Protein AF-A0A2V7IXG9-F1 (afdb_monomer_lite)

Sequence (75 aa):
MSMLGFVVALVALQQVPVPAPTGQGLPPQVSDTSPFRRLGLPTPTLIREGSGTPGPRYWQQRADYTIRATLDTAT

Structure (mmCIF, N/CA/C/O backbone):
data_AF-A0A2V7IXG9-F1
#
_entry.id   AF-A0A2V7IXG9-F1
#
loop_
_atom_site.group_PDB
_atom_site.id
_atom_site.type_symbol
_atom_site.label_atom_id
_atom_site.label_alt_id
_atom_site.label_comp_id
_atom_site.label_asym_id
_atom_site.label_entity_id
_atom_site.label_seq_id
_atom_site.pdbx_PDB_ins_code
_atom_site.Cartn_x
_atom_site.Cartn_y
_atom_site.Cartn_z
_atom_site.occupancy
_atom_site.B_iso_or_equiv
_atom_site.auth_seq_id
_atom_site.auth_comp_id
_atom_site.auth_asym_id
_atom_site.auth_atom_id
_atom_site.pdbx_PDB_model_num
ATOM 1 N N . MET A 1 1 ? 64.542 33.115 -47.996 1.00 58.47 1 MET A N 1
ATOM 2 C CA . MET A 1 1 ? 63.254 33.088 -47.268 1.00 58.47 1 MET A CA 1
ATOM 3 C C . MET A 1 1 ? 62.723 31.650 -47.157 1.00 58.47 1 MET A C 1
ATOM 5 O O . MET A 1 1 ? 61.643 31.367 -47.638 1.00 58.47 1 MET A O 1
ATOM 9 N N . SER A 1 2 ? 63.502 30.713 -46.592 1.00 65.88 2 SER A N 1
ATOM 10 C CA . SER A 1 2 ? 63.080 29.294 -46.474 1.00 65.88 2 SER A CA 1
ATOM 11 C C . SER A 1 2 ? 63.687 28.547 -45.275 1.00 65.88 2 SER A C 1
ATOM 13 O O . SER A 1 2 ? 63.355 27.393 -45.033 1.00 65.88 2 SER A O 1
ATOM 15 N N . MET A 1 3 ? 64.567 29.194 -44.505 1.00 63.69 3 MET A N 1
ATOM 16 C CA . MET A 1 3 ? 65.264 28.564 -43.378 1.00 63.69 3 MET A CA 1
ATOM 17 C C . MET A 1 3 ? 64.388 28.551 -42.110 1.00 63.69 3 MET A C 1
ATOM 19 O O . MET A 1 3 ? 64.400 27.586 -41.357 1.00 63.69 3 MET A O 1
ATOM 23 N N . LEU A 1 4 ? 63.520 29.560 -41.948 1.00 70.81 4 LEU A N 1
ATOM 24 C CA . LEU A 1 4 ? 62.593 29.677 -40.815 1.00 70.81 4 LEU A CA 1
ATOM 25 C C . LEU A 1 4 ? 61.545 28.547 -40.781 1.00 70.81 4 LEU A C 1
ATOM 27 O O . LEU A 1 4 ? 61.280 27.985 -39.725 1.00 70.81 4 LEU A O 1
ATOM 31 N N . GLY A 1 5 ? 60.984 28.175 -41.937 1.00 75.69 5 GLY A N 1
ATOM 32 C CA . GLY A 1 5 ? 59.990 27.097 -42.020 1.00 75.69 5 GLY A CA 1
ATOM 33 C C . GLY A 1 5 ? 60.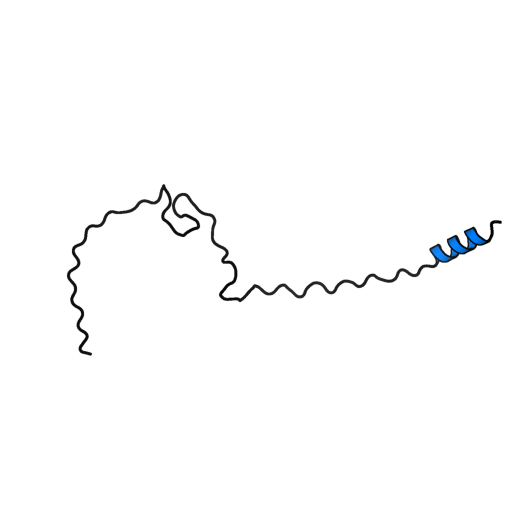575 25.722 -41.691 1.00 75.69 5 GLY A C 1
ATOM 34 O O . GLY A 1 5 ? 59.921 24.909 -41.045 1.00 75.69 5 GLY A O 1
ATOM 35 N N . PHE A 1 6 ? 61.836 25.490 -42.067 1.00 73.31 6 PHE A N 1
ATOM 36 C CA . PHE A 1 6 ? 62.523 24.230 -41.788 1.00 73.31 6 PHE A CA 1
ATOM 37 C C . PHE A 1 6 ? 62.857 24.072 -40.298 1.00 73.31 6 PHE A C 1
ATOM 39 O O . PHE A 1 6 ? 62.707 22.989 -39.741 1.00 73.31 6 PHE A O 1
ATOM 46 N N . VAL A 1 7 ? 63.234 25.165 -39.626 1.00 76.81 7 VAL A N 1
ATOM 47 C CA . VAL A 1 7 ? 63.491 25.165 -38.176 1.00 76.81 7 VAL A CA 1
ATOM 48 C C . VAL A 1 7 ? 62.205 24.920 -37.382 1.00 76.81 7 VAL A C 1
ATOM 50 O O . VAL A 1 7 ? 62.215 24.135 -36.437 1.00 76.81 7 VAL A O 1
ATOM 53 N N . VAL A 1 8 ? 61.078 25.511 -37.792 1.00 76.62 8 VAL A N 1
ATOM 54 C CA . VAL A 1 8 ? 59.777 25.267 -37.142 1.00 76.62 8 VAL A CA 1
ATOM 55 C C . VAL A 1 8 ? 59.333 23.810 -37.315 1.00 76.62 8 VAL A C 1
ATOM 57 O O . VAL A 1 8 ? 58.864 23.197 -36.356 1.00 76.62 8 VAL A O 1
ATOM 60 N N . ALA A 1 9 ? 59.541 23.225 -38.498 1.00 77.06 9 ALA A N 1
ATOM 61 C CA . ALA A 1 9 ? 59.234 21.816 -38.742 1.00 77.06 9 ALA A CA 1
ATOM 62 C C . ALA A 1 9 ? 60.117 20.871 -37.905 1.00 77.06 9 ALA A C 1
ATOM 64 O O . ALA A 1 9 ? 59.622 19.884 -37.363 1.00 77.06 9 ALA A O 1
ATOM 65 N N . LEU A 1 10 ? 61.404 21.193 -37.740 1.00 75.06 10 LEU A N 1
ATOM 66 C CA . LEU A 1 10 ? 62.329 20.387 -36.939 1.00 75.06 10 LEU A CA 1
ATOM 67 C C . LEU A 1 10 ? 62.003 20.444 -35.436 1.00 75.06 10 LEU A C 1
ATOM 69 O O . LEU A 1 10 ? 62.081 19.424 -34.756 1.00 75.06 10 LEU A O 1
ATOM 73 N N . VAL A 1 11 ? 61.574 21.603 -34.927 1.00 78.19 11 VAL A N 1
ATOM 74 C CA . VAL A 1 11 ? 61.140 21.760 -33.526 1.00 78.19 11 VAL A CA 1
ATOM 75 C C . VAL A 1 11 ? 59.826 21.018 -33.255 1.00 78.19 11 VAL A C 1
ATOM 77 O O . VAL A 1 11 ? 59.664 20.435 -32.184 1.00 78.19 11 VAL A O 1
ATOM 80 N N . ALA A 1 12 ? 58.908 20.964 -34.224 1.00 73.19 12 ALA A N 1
ATOM 81 C CA . ALA A 1 12 ? 57.666 20.199 -34.092 1.00 73.19 12 ALA A CA 1
ATOM 82 C C . ALA A 1 12 ? 57.902 18.678 -33.999 1.00 73.19 12 ALA A C 1
ATOM 84 O O . ALA A 1 12 ? 57.146 17.980 -33.330 1.00 73.19 12 ALA A O 1
ATOM 85 N N . LEU A 1 13 ? 58.971 18.167 -34.619 1.00 74.62 13 LEU A N 1
ATOM 86 C CA . LEU A 1 13 ? 59.336 16.745 -34.586 1.00 74.62 13 LEU A CA 1
ATOM 87 C C . LEU A 1 13 ? 60.110 16.331 -33.319 1.00 74.62 13 LEU A C 1
ATOM 89 O O . LEU A 1 13 ? 60.245 15.138 -33.065 1.00 74.62 13 LEU A O 1
ATOM 93 N N . GLN A 1 14 ? 60.602 17.283 -32.516 1.00 73.12 14 GLN A N 1
ATOM 94 C CA . GLN A 1 14 ? 61.319 17.013 -31.256 1.00 73.12 14 GLN A CA 1
ATOM 95 C C . GLN A 1 14 ? 60.448 17.141 -29.996 1.00 73.12 14 GLN A C 1
ATOM 97 O O . GLN A 1 14 ? 60.964 17.177 -28.878 1.00 73.12 14 GLN A O 1
ATOM 102 N N . GLN A 1 15 ? 59.125 17.199 -30.141 1.00 70.31 15 GLN A N 1
ATOM 103 C CA . GLN A 1 15 ? 58.220 17.234 -28.996 1.00 70.31 15 GLN A CA 1
ATOM 104 C C . GLN A 1 15 ? 58.269 15.889 -28.258 1.00 70.31 15 GLN A C 1
ATOM 106 O O . GLN A 1 15 ? 57.773 14.879 -28.754 1.00 70.31 15 GLN A O 1
ATOM 111 N N . VAL A 1 16 ? 58.868 15.867 -27.062 1.00 75.12 16 VAL A N 1
ATOM 112 C CA . VAL A 1 16 ? 58.748 14.725 -26.146 1.00 75.12 16 VAL A CA 1
ATOM 113 C C . VAL A 1 16 ? 57.263 14.572 -25.804 1.00 75.12 16 VAL A C 1
ATOM 115 O O . VAL A 1 16 ? 56.660 15.548 -25.347 1.00 75.12 16 VAL A O 1
ATOM 118 N N . PRO A 1 17 ? 56.648 13.394 -26.013 1.00 71.81 17 PRO A N 1
ATOM 119 C CA . PRO A 1 17 ? 55.262 13.182 -25.636 1.00 71.81 17 PRO A CA 1
ATOM 120 C C . PRO A 1 17 ? 55.166 13.283 -24.114 1.00 71.81 17 PRO A C 1
ATOM 122 O O . PRO A 1 17 ? 55.629 12.405 -23.388 1.00 71.81 17 PRO A O 1
ATOM 125 N N . VAL A 1 18 ? 54.597 14.384 -23.624 1.00 74.75 18 VAL A N 1
ATOM 126 C CA . VAL A 1 18 ? 54.234 14.510 -22.214 1.00 74.75 18 VAL A CA 1
ATOM 127 C C . VAL A 1 18 ? 53.122 13.489 -21.976 1.00 74.75 18 VAL A C 1
ATOM 129 O O . VAL A 1 18 ? 52.080 13.589 -22.632 1.00 74.75 18 VAL A O 1
ATOM 132 N N . PRO A 1 19 ? 53.309 12.484 -21.101 1.00 73.38 19 PRO A N 1
ATOM 133 C CA . PRO A 1 19 ? 52.222 11.584 -20.766 1.00 73.38 19 PRO A CA 1
ATOM 134 C C . PRO A 1 19 ? 51.098 12.429 -20.171 1.00 73.38 19 PRO A C 1
ATOM 136 O O . PRO A 1 19 ? 51.314 13.193 -19.228 1.00 73.38 19 PRO A O 1
ATOM 139 N N . ALA A 1 20 ? 49.902 12.325 -20.753 1.00 74.38 20 ALA A N 1
ATOM 140 C CA . ALA A 1 20 ? 48.721 12.926 -20.159 1.00 74.38 20 ALA A CA 1
ATOM 141 C C . ALA A 1 20 ? 48.620 12.436 -18.707 1.00 74.38 20 ALA A C 1
ATOM 143 O O . ALA A 1 20 ? 48.897 11.254 -18.463 1.00 74.38 20 ALA A O 1
ATOM 144 N N . PRO A 1 21 ? 48.239 13.290 -17.740 1.00 69.19 21 PRO A N 1
ATOM 145 C CA . PRO A 1 21 ? 47.907 12.790 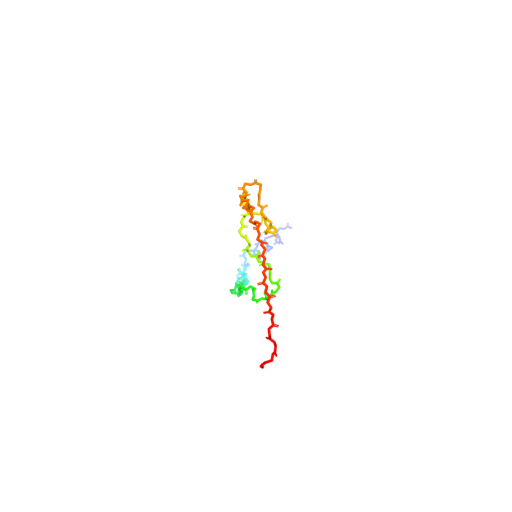-16.421 1.00 69.19 21 PRO A CA 1
ATOM 146 C C . PRO A 1 21 ? 46.825 11.732 -16.627 1.00 69.19 21 PRO A C 1
ATOM 148 O O . PRO A 1 21 ? 45.722 12.039 -17.082 1.00 69.19 21 PRO A O 1
ATOM 151 N N . THR A 1 22 ? 47.152 10.469 -16.350 1.00 65.31 22 THR A N 1
ATOM 152 C CA . THR A 1 22 ? 46.145 9.442 -16.123 1.00 65.31 22 THR A CA 1
ATOM 153 C C . THR A 1 22 ? 45.321 9.977 -14.975 1.00 65.31 22 THR A C 1
ATOM 155 O O . THR A 1 22 ? 45.781 9.948 -13.831 1.00 65.31 22 THR A O 1
ATOM 158 N N . GLY A 1 23 ? 44.169 10.571 -15.297 1.00 64.69 23 GLY A N 1
ATOM 159 C CA . GLY A 1 23 ? 43.215 11.017 -14.301 1.00 64.69 23 GLY A CA 1
ATOM 160 C C . GLY A 1 23 ? 43.041 9.851 -13.352 1.00 64.69 23 GLY A C 1
ATOM 161 O O . GLY A 1 23 ? 42.685 8.757 -13.794 1.00 64.69 23 GLY A O 1
ATOM 162 N N . GLN A 1 24 ? 43.427 10.050 -12.090 1.00 67.38 24 GLN A N 1
ATOM 163 C CA . GLN A 1 24 ? 43.194 9.054 -11.060 1.00 67.38 24 GLN A CA 1
ATOM 164 C C . GLN A 1 24 ? 41.719 8.702 -11.174 1.00 67.38 24 GLN A C 1
ATOM 166 O O . GLN A 1 24 ? 40.869 9.589 -11.060 1.00 67.38 24 GLN A O 1
ATOM 171 N N . GLY A 1 25 ? 41.441 7.446 -11.539 1.00 65.19 25 GLY A N 1
ATOM 172 C CA . GLY A 1 25 ? 40.077 6.972 -11.699 1.00 65.19 25 GLY A CA 1
ATOM 173 C C . GLY A 1 25 ? 39.293 7.398 -10.471 1.00 65.19 25 GLY A C 1
ATOM 174 O O . GLY A 1 25 ? 39.824 7.324 -9.359 1.00 65.19 25 GLY A O 1
ATOM 175 N N . LEU A 1 26 ? 38.083 7.922 -10.693 1.00 65.06 26 LEU A N 1
ATOM 176 C CA . LEU A 1 26 ? 37.217 8.361 -9.607 1.00 65.06 26 LEU A CA 1
ATOM 177 C C . LEU A 1 26 ? 37.256 7.273 -8.520 1.00 65.06 26 LEU A C 1
ATOM 179 O O . LEU A 1 26 ? 37.123 6.094 -8.879 1.00 65.06 26 LEU A O 1
ATOM 183 N N . PRO A 1 27 ? 37.495 7.618 -7.238 1.00 68.38 27 PRO A N 1
ATOM 184 C CA . PRO A 1 27 ? 37.446 6.626 -6.172 1.00 68.38 27 PRO A CA 1
ATOM 185 C C . PRO A 1 27 ? 36.168 5.795 -6.327 1.00 68.38 27 PRO A C 1
ATOM 187 O O . PRO A 1 27 ? 35.152 6.352 -6.765 1.00 68.38 27 PRO A O 1
ATOM 190 N N . PRO A 1 28 ? 36.208 4.480 -6.029 1.00 71.00 28 PRO A N 1
ATOM 191 C CA . PRO A 1 28 ? 35.065 3.600 -6.231 1.00 71.00 28 PRO A CA 1
ATOM 192 C C . PRO A 1 28 ? 33.826 4.268 -5.644 1.00 71.00 28 PRO A C 1
ATOM 194 O O . PRO A 1 28 ? 33.819 4.636 -4.469 1.00 71.00 28 PRO A O 1
ATOM 197 N N . GLN A 1 29 ? 32.828 4.510 -6.498 1.00 70.56 29 GLN A N 1
ATOM 198 C CA . GLN A 1 29 ? 31.646 5.267 -6.117 1.00 70.56 29 GLN A CA 1
ATOM 199 C C . GLN A 1 29 ? 30.946 4.506 -4.990 1.00 70.56 29 GLN A C 1
ATOM 201 O O . GLN A 1 29 ? 30.341 3.458 -5.215 1.00 70.56 29 GLN A O 1
ATOM 206 N N . VAL A 1 30 ? 31.065 5.019 -3.767 1.00 72.94 30 VAL A N 1
ATOM 207 C CA . VAL A 1 30 ? 30.377 4.460 -2.607 1.00 72.94 30 VAL A CA 1
ATOM 208 C C . VAL A 1 30 ? 28.885 4.677 -2.816 1.00 72.94 30 VAL A C 1
ATOM 210 O O . VAL A 1 30 ? 28.457 5.758 -3.227 1.00 72.94 30 VAL A O 1
ATOM 213 N N . SER A 1 31 ? 28.097 3.633 -2.573 1.00 77.12 31 SER A N 1
ATOM 214 C CA . SER A 1 31 ? 26.639 3.712 -2.577 1.00 77.12 31 SER A CA 1
ATOM 215 C C . SER A 1 31 ? 26.185 4.884 -1.710 1.00 77.12 31 SER A C 1
ATOM 217 O O . SER A 1 31 ? 26.688 5.055 -0.603 1.00 77.12 31 SER A O 1
ATOM 219 N N . ASP A 1 32 ? 25.228 5.678 -2.188 1.00 84.31 32 ASP A N 1
ATOM 220 C CA . ASP A 1 32 ? 24.628 6.719 -1.357 1.00 84.31 32 ASP A CA 1
ATOM 221 C C . ASP A 1 32 ? 23.979 6.057 -0.128 1.00 84.31 32 ASP A C 1
ATOM 223 O O . ASP A 1 32 ? 23.027 5.289 -0.263 1.00 84.31 32 ASP A O 1
ATOM 227 N N . THR A 1 33 ? 24.532 6.294 1.064 1.00 87.38 33 THR A N 1
ATOM 228 C CA . THR A 1 33 ? 24.034 5.737 2.337 1.00 87.38 33 THR A CA 1
ATOM 229 C C . THR A 1 33 ? 23.018 6.671 3.002 1.00 87.38 33 THR A C 1
ATOM 231 O O . THR A 1 33 ? 22.462 6.334 4.048 1.00 87.38 33 THR A O 1
ATOM 234 N N . SER A 1 34 ? 22.743 7.842 2.416 1.00 91.44 34 SER A N 1
ATOM 235 C CA . SER A 1 34 ? 21.805 8.815 2.970 1.00 91.44 34 SER A CA 1
ATOM 236 C C . SER A 1 34 ? 20.430 8.181 3.233 1.00 91.44 34 SER A C 1
ATOM 238 O O . SER A 1 34 ? 19.927 7.413 2.398 1.00 91.44 34 SER A O 1
ATOM 240 N N . PRO A 1 35 ? 19.766 8.512 4.356 1.00 88.62 35 PRO A N 1
ATOM 241 C CA . PRO A 1 35 ? 18.380 8.109 4.583 1.00 88.62 35 PRO A CA 1
ATOM 242 C C . PRO A 1 35 ? 17.414 8.747 3.570 1.00 88.62 35 PRO A C 1
ATOM 244 O O . PRO A 1 35 ? 16.327 8.219 3.362 1.00 88.62 35 PRO A O 1
ATOM 247 N N . PHE A 1 36 ? 17.821 9.839 2.909 1.00 87.94 36 PHE A N 1
ATOM 248 C CA . PHE A 1 36 ? 17.028 10.565 1.908 1.00 87.94 36 PHE A CA 1
ATOM 249 C C . PHE A 1 36 ? 17.403 10.236 0.457 1.00 87.94 36 PHE A C 1
ATOM 251 O O . PHE A 1 36 ? 16.944 10.908 -0.468 1.00 87.94 36 PHE A O 1
ATOM 258 N N . ARG A 1 37 ? 18.250 9.227 0.231 1.00 91.19 37 ARG A N 1
ATOM 259 C CA . ARG A 1 37 ? 18.604 8.784 -1.122 1.00 91.19 37 ARG A CA 1
ATOM 260 C C . ARG A 1 37 ? 17.363 8.354 -1.908 1.00 91.19 37 ARG A C 1
ATOM 262 O O . ARG A 1 37 ? 16.388 7.860 -1.336 1.00 91.19 37 ARG A O 1
ATOM 269 N N . ARG A 1 38 ? 17.418 8.451 -3.240 1.00 88.44 38 ARG A N 1
ATOM 270 C CA . ARG A 1 38 ? 16.351 7.914 -4.100 1.00 88.44 38 ARG A CA 1
ATOM 271 C C . ARG A 1 38 ? 16.211 6.407 -3.870 1.00 88.44 38 ARG A C 1
ATOM 273 O O . ARG A 1 38 ? 17.180 5.662 -3.995 1.00 88.44 38 ARG A O 1
ATOM 280 N N . LEU A 1 39 ? 14.990 5.956 -3.603 1.00 87.81 39 LEU A N 1
ATOM 281 C CA . LEU A 1 39 ? 14.691 4.536 -3.483 1.00 87.81 39 LEU A CA 1
ATOM 282 C C . LEU A 1 39 ? 14.517 3.903 -4.872 1.00 87.81 39 LEU A C 1
ATOM 284 O O . LEU A 1 39 ? 13.737 4.387 -5.692 1.00 87.81 39 LEU A O 1
ATOM 288 N N . GLY A 1 40 ? 15.238 2.811 -5.131 1.00 89.62 40 GLY A N 1
ATOM 289 C CA . GLY A 1 40 ? 15.037 1.976 -6.314 1.00 89.62 40 GLY A CA 1
ATOM 290 C C . GLY A 1 40 ? 13.773 1.137 -6.158 1.00 89.62 40 GLY A C 1
ATOM 291 O O . GLY A 1 40 ? 13.823 0.045 -5.599 1.00 89.62 40 GLY A O 1
ATOM 292 N N . LEU A 1 41 ? 12.637 1.668 -6.606 1.00 89.44 41 LEU A N 1
ATOM 293 C CA . LEU A 1 41 ? 11.354 0.970 -6.564 1.00 89.44 41 LEU A CA 1
ATOM 294 C C . LEU A 1 41 ? 11.156 0.099 -7.817 1.00 89.44 41 LEU A C 1
ATOM 296 O O . LEU A 1 41 ? 11.602 0.484 -8.902 1.00 89.44 41 LEU A O 1
ATOM 300 N N . PRO A 1 42 ? 10.484 -1.062 -7.697 1.00 89.19 42 PRO A N 1
ATOM 301 C CA . PRO A 1 42 ? 10.143 -1.885 -8.851 1.00 89.19 42 PRO A CA 1
ATOM 302 C C . PRO A 1 42 ? 9.206 -1.138 -9.807 1.00 89.19 42 PRO A C 1
ATOM 304 O O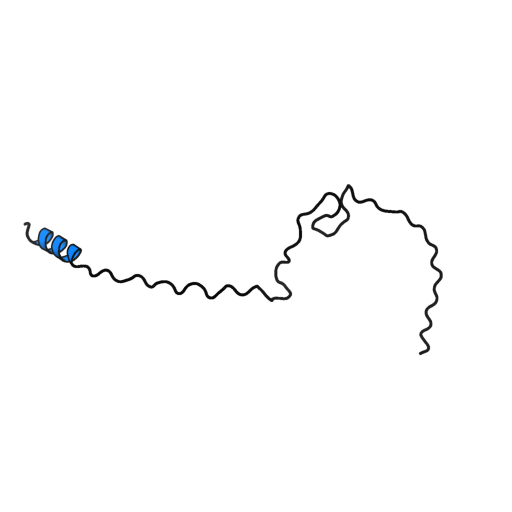 . PRO A 1 42 ? 8.476 -0.226 -9.413 1.00 89.19 42 PRO A O 1
ATOM 307 N N . THR A 1 43 ? 9.200 -1.553 -11.074 1.00 94.38 43 THR A N 1
ATOM 308 C CA . THR A 1 43 ? 8.282 -1.004 -12.077 1.00 94.38 43 THR A CA 1
ATOM 309 C C . THR A 1 43 ? 6.824 -1.247 -11.663 1.00 94.38 43 THR A C 1
ATOM 311 O O . THR A 1 43 ? 6.499 -2.350 -11.212 1.00 94.38 43 THR A O 1
ATOM 314 N N . PRO A 1 44 ? 5.933 -0.252 -11.827 1.00 95.06 44 PRO A N 1
ATOM 315 C CA . PRO A 1 44 ? 4.505 -0.432 -11.599 1.00 95.06 44 PRO A CA 1
ATOM 316 C C . PRO A 1 44 ? 3.931 -1.590 -12.422 1.00 95.06 44 PRO A C 1
ATOM 318 O O . PRO A 1 44 ? 4.347 -1.850 -13.550 1.00 95.06 44 PRO A O 1
ATOM 321 N N . THR A 1 45 ? 2.931 -2.265 -11.867 1.00 94.62 45 THR A N 1
ATOM 322 C CA . THR A 1 45 ? 2.207 -3.363 -12.515 1.00 94.62 45 THR A CA 1
ATOM 323 C C . THR A 1 45 ? 0.706 -3.101 -12.468 1.00 94.62 45 THR A C 1
ATOM 325 O O . THR A 1 45 ? 0.231 -2.245 -11.728 1.00 94.62 45 THR A O 1
ATOM 328 N N . LEU A 1 46 ? -0.079 -3.901 -13.193 1.00 96.56 46 LEU A N 1
ATOM 329 C CA . LEU A 1 46 ? -1.546 -3.812 -13.155 1.00 96.56 46 LEU A CA 1
ATOM 330 C C . LEU A 1 46 ? -2.149 -4.145 -11.776 1.00 96.56 46 LEU A C 1
ATOM 332 O O . LEU A 1 46 ? -3.332 -3.903 -11.552 1.00 96.56 46 LEU A O 1
ATOM 336 N N . ILE A 1 47 ? -1.349 -4.713 -10.871 1.00 95.62 47 ILE A N 1
ATOM 337 C CA . ILE A 1 47 ? -1.735 -5.071 -9.503 1.00 95.62 47 ILE A CA 1
ATOM 338 C C . ILE A 1 47 ? -1.278 -3.994 -8.501 1.00 95.62 47 ILE A C 1
ATOM 340 O O . ILE A 1 47 ? -1.968 -3.753 -7.516 1.00 95.62 47 ILE A O 1
ATOM 344 N N . ARG A 1 48 ? -0.148 -3.312 -8.739 1.00 93.00 48 ARG A N 1
ATOM 345 C CA . ARG A 1 48 ? 0.423 -2.298 -7.833 1.00 93.00 48 A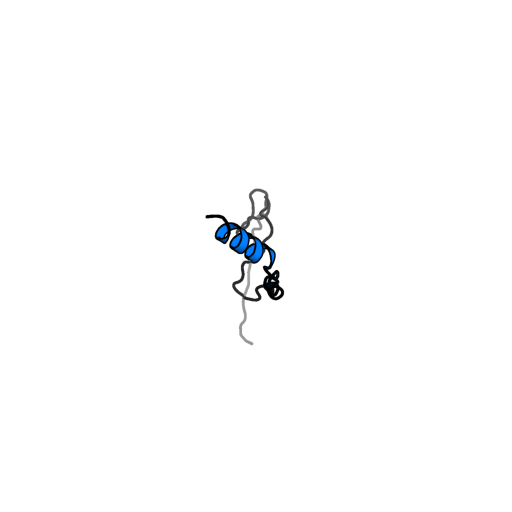RG A CA 1
ATOM 346 C C . ARG A 1 48 ? 1.001 -1.123 -8.613 1.00 93.00 48 ARG A C 1
ATOM 348 O O . ARG A 1 48 ? 1.905 -1.316 -9.425 1.00 93.00 48 ARG A O 1
ATOM 355 N N . GLU A 1 49 ? 0.563 0.083 -8.283 1.00 93.50 49 GLU A N 1
ATOM 356 C CA . GLU A 1 49 ? 1.090 1.322 -8.858 1.00 93.50 49 GLU A CA 1
ATOM 357 C C . GLU A 1 49 ? 2.387 1.782 -8.168 1.00 93.50 49 GLU A C 1
ATOM 359 O O . GLU A 1 49 ? 2.703 1.365 -7.051 1.00 93.50 49 GLU A O 1
ATOM 364 N N . GLY A 1 50 ? 3.146 2.671 -8.819 1.00 90.75 50 GLY A N 1
ATOM 365 C CA . GLY A 1 50 ? 4.413 3.199 -8.284 1.00 90.75 50 GLY A CA 1
ATOM 366 C C . GLY A 1 50 ? 4.252 4.060 -7.025 1.00 90.75 50 GLY A C 1
ATOM 367 O O . GLY A 1 50 ? 5.173 4.154 -6.221 1.00 90.75 50 GLY A O 1
ATOM 368 N N . SER A 1 51 ? 3.067 4.633 -6.827 1.00 90.56 51 SER A N 1
ATOM 369 C CA . SER A 1 51 ? 2.623 5.334 -5.612 1.00 90.56 51 SER A CA 1
ATOM 370 C C . SER A 1 51 ? 2.317 4.396 -4.440 1.00 90.56 51 SER A C 1
ATOM 372 O O . SER A 1 51 ? 2.144 4.862 -3.318 1.00 90.56 51 SER A O 1
ATOM 374 N N . GLY A 1 52 ? 2.218 3.085 -4.679 1.00 89.75 52 GLY A N 1
ATOM 375 C CA . GLY A 1 52 ? 1.805 2.098 -3.681 1.00 89.75 52 GLY A CA 1
ATOM 376 C C . GLY A 1 52 ? 0.297 1.830 -3.630 1.00 89.75 52 GLY A C 1
ATOM 377 O O . GLY A 1 52 ? -0.124 0.954 -2.876 1.00 89.75 52 GLY A O 1
ATOM 378 N N . THR A 1 53 ? -0.505 2.516 -4.444 1.00 93.81 53 THR A N 1
ATOM 379 C CA . THR A 1 53 ? -1.949 2.281 -4.586 1.00 93.81 53 THR A CA 1
ATOM 380 C C . THR A 1 53 ? -2.255 0.948 -5.293 1.00 93.81 53 THR A C 1
ATOM 382 O O . THR A 1 53 ? -1.455 0.482 -6.118 1.00 93.81 53 THR A O 1
ATOM 385 N N . PRO A 1 54 ? -3.391 0.292 -4.974 1.00 95.50 54 PRO A N 1
ATOM 386 C CA . PRO A 1 54 ? -3.874 -0.870 -5.718 1.00 95.50 54 PRO A CA 1
ATOM 387 C C . PRO A 1 54 ? -4.120 -0.530 -7.191 1.00 95.50 54 PRO A C 1
ATOM 389 O O . PRO A 1 54 ? -4.755 0.476 -7.493 1.00 95.50 54 PRO A O 1
ATOM 392 N N . GLY A 1 55 ? -3.631 -1.376 -8.098 1.00 94.88 55 GLY A N 1
ATOM 393 C CA . GLY A 1 55 ? -3.823 -1.193 -9.536 1.00 94.88 55 GLY A CA 1
ATOM 394 C C . GLY A 1 55 ? -5.206 -1.643 -10.033 1.00 94.88 55 GLY A C 1
ATOM 395 O O . GLY A 1 55 ? -5.968 -2.274 -9.298 1.00 94.88 55 GLY A O 1
ATOM 396 N N . PRO A 1 56 ? -5.525 -1.405 -11.316 1.00 94.69 56 PRO A N 1
ATOM 397 C CA . PRO A 1 56 ? -6.843 -1.689 -11.893 1.00 94.69 56 PRO A CA 1
ATOM 398 C C . PRO A 1 56 ? -7.221 -3.177 -11.909 1.00 94.69 56 PRO A C 1
ATOM 400 O O . PRO A 1 56 ? -8.397 -3.515 -12.008 1.00 94.69 56 PRO A O 1
ATOM 403 N N . ARG A 1 57 ? -6.240 -4.083 -11.833 1.00 96.69 57 ARG A N 1
ATOM 404 C CA . ARG A 1 57 ? -6.471 -5.535 -11.749 1.00 96.69 57 ARG A CA 1
ATOM 405 C C . ARG A 1 57 ? -6.290 -6.082 -10.338 1.00 96.69 57 ARG A C 1
ATOM 407 O O . ARG A 1 57 ? -6.335 -7.296 -10.151 1.00 96.69 57 ARG A O 1
ATOM 414 N N . TYR A 1 58 ? -6.049 -5.215 -9.362 1.00 95.38 58 TYR A N 1
ATOM 415 C CA . TYR A 1 58 ? -5.981 -5.626 -7.974 1.00 95.38 58 TYR A CA 1
ATOM 416 C C . TYR A 1 58 ? -7.377 -6.022 -7.500 1.00 95.38 58 TYR A C 1
ATOM 418 O O . TYR A 1 58 ? -8.313 -5.225 -7.540 1.00 95.38 58 TYR A O 1
ATOM 426 N N . TRP A 1 59 ? -7.522 -7.258 -7.039 1.00 93.88 59 TRP A N 1
ATOM 427 C CA . TRP A 1 59 ? -8.765 -7.704 -6.433 1.00 93.88 59 TRP A CA 1
ATOM 428 C C . TRP A 1 59 ? -8.819 -7.276 -4.970 1.00 93.88 59 TRP A C 1
ATOM 430 O O . TRP A 1 59 ? -7.924 -7.597 -4.187 1.00 93.88 59 TRP A O 1
ATOM 440 N N . GLN A 1 60 ? -9.881 -6.563 -4.606 1.00 92.31 60 GLN A N 1
ATOM 441 C CA . GLN A 1 60 ? -10.154 -6.178 -3.228 1.00 92.31 60 GLN A CA 1
ATOM 442 C C . GLN A 1 60 ? -11.310 -7.014 -2.698 1.00 92.31 60 GLN A C 1
ATOM 444 O O . GLN A 1 60 ? -12.407 -6.993 -3.255 1.00 92.31 60 GLN A O 1
ATOM 449 N N . GLN A 1 61 ? -11.062 -7.736 -1.607 1.00 92.56 61 GLN A N 1
ATOM 450 C CA . GLN A 1 61 ? -12.147 -8.347 -0.855 1.00 92.56 61 GLN A CA 1
ATOM 451 C C . GLN A 1 61 ? -12.942 -7.280 -0.124 1.00 92.56 61 GLN A C 1
ATOM 453 O O 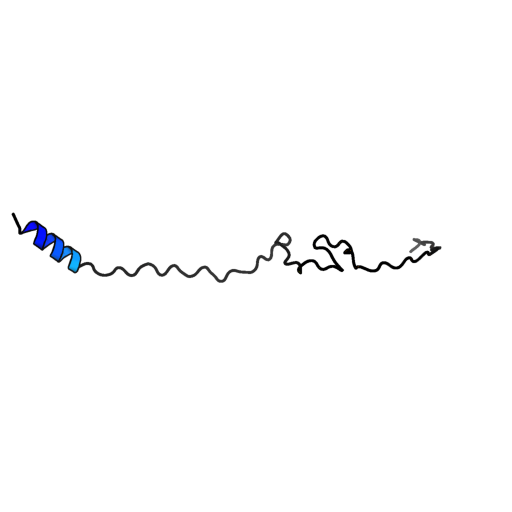. GLN A 1 61 ? -12.372 -6.388 0.505 1.00 92.56 61 GLN A O 1
ATOM 458 N N . ARG A 1 62 ? -14.264 -7.439 -0.133 1.00 91.88 62 ARG A N 1
ATOM 459 C CA . ARG A 1 62 ? -15.118 -6.770 0.839 1.00 91.88 62 ARG A CA 1
ATOM 460 C C . ARG A 1 62 ? -15.222 -7.663 2.068 1.00 91.88 62 ARG A C 1
ATOM 462 O O . ARG A 1 62 ? -15.653 -8.807 1.963 1.00 91.88 62 ARG A O 1
ATOM 469 N N . ALA A 1 63 ? -14.831 -7.129 3.218 1.00 90.12 63 ALA A N 1
ATOM 470 C CA . ALA A 1 63 ? -14.952 -7.819 4.489 1.00 90.12 63 ALA A CA 1
ATOM 471 C C . ALA A 1 63 ? -15.649 -6.896 5.491 1.00 90.12 63 ALA A C 1
ATOM 473 O O . ALA A 1 63 ? -15.065 -5.929 5.979 1.00 90.12 63 ALA A O 1
ATOM 474 N N . ASP A 1 64 ? -16.927 -7.167 5.743 1.00 93.81 64 ASP A N 1
ATOM 475 C CA . ASP A 1 64 ? -17.728 -6.405 6.694 1.00 93.81 64 ASP A CA 1
ATOM 476 C C . ASP A 1 64 ? -17.600 -7.055 8.081 1.00 93.81 64 ASP A C 1
ATOM 478 O O . ASP A 1 64 ? -18.068 -8.173 8.303 1.00 93.81 64 ASP A O 1
ATOM 482 N N . TYR A 1 65 ? -16.960 -6.358 9.024 1.00 92.56 65 TYR A N 1
ATOM 483 C CA . TYR A 1 65 ? -16.780 -6.835 10.397 1.00 92.56 65 TYR A CA 1
ATOM 484 C C . TYR A 1 65 ? -17.357 -5.855 11.411 1.00 92.56 65 TYR A C 1
ATOM 486 O O . TYR A 1 65 ? -17.198 -4.643 11.297 1.00 92.56 65 TYR A O 1
ATOM 494 N N . THR A 1 66 ? -17.974 -6.399 12.461 1.00 96.19 66 THR A N 1
ATOM 495 C CA . THR A 1 66 ? -18.274 -5.652 13.686 1.00 96.19 66 THR A CA 1
ATOM 496 C C . THR A 1 66 ? -17.235 -6.019 14.734 1.00 96.19 66 THR A C 1
ATOM 498 O O . THR A 1 66 ? -17.279 -7.110 15.300 1.00 96.19 66 THR A O 1
ATOM 501 N N . ILE A 1 67 ? -16.289 -5.115 14.986 1.00 94.25 67 ILE A N 1
ATOM 502 C CA . ILE A 1 67 ? -15.276 -5.299 16.028 1.00 94.25 67 ILE A CA 1
ATOM 503 C C . ILE A 1 67 ? -15.824 -4.725 17.335 1.00 94.25 67 ILE A C 1
ATOM 505 O O . ILE A 1 67 ? -16.189 -3.553 17.402 1.00 94.25 67 ILE A O 1
ATOM 509 N N . ARG A 1 68 ? -15.869 -5.553 18.382 1.00 95.94 68 ARG A N 1
ATOM 510 C CA . ARG A 1 68 ? -16.127 -5.120 19.761 1.00 95.94 68 ARG A CA 1
ATOM 511 C C . ARG A 1 68 ? -14.844 -5.312 20.555 1.00 95.94 68 ARG A C 1
ATOM 513 O O . ARG A 1 68 ? -14.423 -6.447 20.752 1.00 95.94 68 ARG A O 1
ATOM 520 N N . ALA A 1 69 ? -14.226 -4.215 20.973 1.00 94.50 69 ALA A N 1
ATOM 521 C CA . ALA A 1 69 ? -12.986 -4.233 21.734 1.00 94.50 69 ALA A CA 1
ATOM 522 C C . ALA A 1 69 ? -13.070 -3.251 22.906 1.00 94.50 69 ALA A C 1
ATOM 524 O O . ALA A 1 69 ? -13.666 -2.182 22.785 1.00 94.50 69 ALA A O 1
ATOM 525 N N . THR A 1 70 ? -12.451 -3.621 24.023 1.00 94.56 70 THR A N 1
ATOM 526 C CA . THR A 1 70 ? -12.231 -2.762 25.189 1.00 94.56 70 THR A CA 1
ATOM 527 C C . THR A 1 70 ? -10.741 -2.767 25.497 1.00 94.56 70 THR A C 1
ATOM 529 O O . THR A 1 70 ? -10.131 -3.835 25.512 1.00 94.56 70 THR A O 1
ATOM 532 N N . LEU A 1 71 ? -10.158 -1.592 25.722 1.00 93.12 71 LEU A N 1
ATOM 533 C CA . LEU A 1 71 ? -8.772 -1.457 26.160 1.00 93.12 71 LEU A CA 1
ATOM 534 C C . LEU A 1 71 ? -8.763 -1.210 27.669 1.00 93.12 71 LEU A C 1
ATOM 536 O O . LEU A 1 71 ? -9.379 -0.249 28.126 1.00 93.12 71 LEU A O 1
ATOM 540 N N . ASP A 1 72 ? -8.074 -2.072 28.412 1.00 92.44 72 ASP A N 1
ATOM 541 C CA . ASP A 1 72 ? -7.751 -1.848 29.819 1.00 92.44 72 ASP A CA 1
ATOM 542 C C . ASP A 1 72 ? -6.329 -1.289 29.912 1.00 92.44 72 ASP A C 1
ATOM 544 O O . ASP A 1 72 ? -5.403 -1.821 29.299 1.00 92.44 72 ASP A O 1
ATOM 548 N N . THR A 1 73 ? -6.175 -0.185 30.634 1.00 91.56 73 THR A N 1
ATOM 549 C CA . THR A 1 73 ? -4.903 0.525 30.812 1.00 91.56 73 THR A CA 1
ATOM 550 C C . THR A 1 73 ? -4.397 0.455 32.250 1.00 91.56 73 THR A C 1
ATOM 552 O O . THR A 1 73 ? -3.440 1.148 32.587 1.00 91.56 73 THR A O 1
ATOM 555 N N . ALA A 1 74 ? -5.048 -0.314 33.124 1.00 89.50 74 ALA A N 1
ATOM 556 C CA . ALA A 1 74 ? -4.629 -0.484 34.506 1.00 89.50 74 ALA A CA 1
ATOM 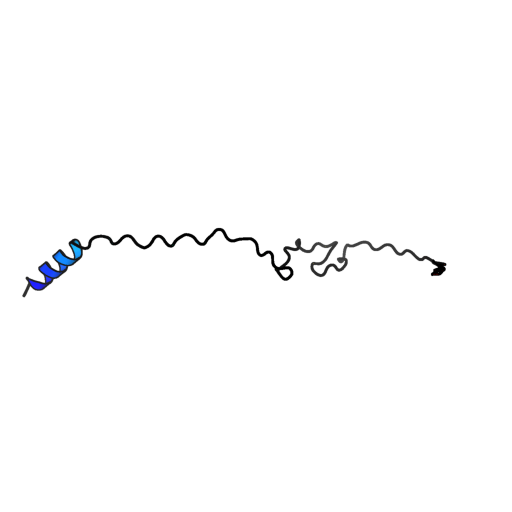557 C C . ALA A 1 74 ? -3.540 -1.565 34.619 1.00 89.50 74 ALA A C 1
ATOM 559 O O . ALA A 1 74 ? -3.755 -2.629 35.198 1.00 89.50 74 ALA A O 1
ATOM 560 N N . THR A 1 75 ? -2.363 -1.315 34.044 1.00 62.69 75 THR A N 1
ATOM 561 C CA . THR A 1 75 ? -1.100 -1.950 34.464 1.00 62.69 75 THR A CA 1
ATOM 562 C C . THR A 1 75 ? 0.097 -1.122 34.026 1.00 62.69 75 THR A C 1
ATOM 564 O O . THR A 1 75 ? 0.148 -0.741 32.836 1.00 62.69 75 THR A O 1
#

Secondary structure (DSSP, 8-state):
--HHHHHHHHHHHT---PPP--------------TTSPP-PPPP-SSB-TTS-B-TT------------------

pLDDT: mean 83.21, std 11.24, range [58.47, 96.69]

Foldseek 3Di:
DPVVVVVVVVVVVPDDPDPDPPPPPDPDDDPPPDPPDDDPDDDADQQAHPVRDGHPPNDDDDDDDDDDDDDDPPD

Radius of gyration: 36.03 Å; chains: 1; bounding box: 84×41×82 Å